Protein AF-A0A7X5N4P8-F1 (afdb_monomer_lite)

Organism: Xanthomonas perforans (NCBI:txid442694)

pLDDT: mean 95.77, std 3.32, range [77.19, 98.44]

InterPro domains:
  IPR011040 Sialidase [PF13088] (1-81)
  IPR036278 Sialidase superfamily [SSF50939] (1-79)

Radius of gyration: 14.16 Å; chains: 1; bounding box: 31×33×42 Å

Foldseek 3Di:
DVPPPPDDDPDDDAPPPDDFAPAEDWDQDPQRKTWHWFWDPPPFTFIWIKIDNPNRPHIDTDDTPDDRVVPRDGRDDDDDDD

Structure (mmCIF, N/CA/C/O backbone):
data_AF-A0A7X5N4P8-F1
#
_entry.id   AF-A0A7X5N4P8-F1
#
loop_
_atom_site.group_PDB
_atom_site.id
_atom_site.type_symbol
_atom_site.label_atom_id
_atom_site.label_alt_id
_atom_site.label_comp_id
_atom_site.label_asym_id
_atom_site.label_entity_id
_atom_site.label_seq_id
_atom_site.pdbx_PDB_ins_code
_atom_site.Cartn_x
_atom_site.Cartn_y
_atom_site.Cartn_z
_atom_site.occupancy
_atom_site.B_iso_or_equiv
_atom_site.auth_seq_id
_atom_site.auth_comp_id
_atom_site.auth_asym_id
_atom_site.auth_atom_id
_atom_site.pdbx_PDB_model_num
ATOM 1 N N . SER A 1 1 ? -6.862 -3.770 17.773 1.00 82.50 1 SER A N 1
ATOM 2 C CA . SER A 1 1 ? -6.906 -3.647 19.239 1.00 82.50 1 SER A CA 1
ATOM 3 C C . SER A 1 1 ? -8.318 -3.245 19.566 1.00 82.50 1 SER A C 1
ATOM 5 O O . SER A 1 1 ? -8.863 -2.407 18.856 1.00 82.50 1 SER A O 1
ATOM 7 N N . ASP A 1 2 ? -8.885 -3.863 20.592 1.00 92.25 2 ASP A N 1
ATOM 8 C CA . ASP A 1 2 ? -10.270 -3.626 21.006 1.00 92.25 2 ASP A CA 1
ATOM 9 C C . ASP A 1 2 ? -10.323 -2.687 22.228 1.00 92.25 2 ASP A C 1
ATOM 11 O O . ASP A 1 2 ? -11.333 -2.608 22.922 1.00 92.25 2 ASP A O 1
ATOM 15 N N . ASP A 1 3 ? -9.206 -2.004 22.516 1.00 95.81 3 ASP A N 1
ATOM 16 C CA . ASP A 1 3 ? -8.966 -1.220 23.730 1.00 95.81 3 ASP A CA 1
ATOM 17 C C . ASP A 1 3 ? -7.966 -0.064 23.523 1.00 95.81 3 ASP A C 1
ATOM 19 O O . ASP A 1 3 ? -7.086 0.184 24.350 1.00 95.81 3 ASP A O 1
ATOM 23 N N . ASP A 1 4 ? -8.081 0.640 22.394 1.00 94.00 4 ASP A N 1
ATOM 24 C CA . ASP A 1 4 ? -7.293 1.843 22.076 1.00 94.00 4 ASP A CA 1
ATOM 25 C C . ASP A 1 4 ? -5.763 1.654 22.155 1.00 94.00 4 ASP A C 1
ATOM 27 O O . ASP A 1 4 ? -4.999 2.577 22.437 1.00 94.00 4 ASP A O 1
ATOM 31 N N . GLY A 1 5 ? -5.293 0.441 21.861 1.00 95.31 5 GLY A N 1
ATOM 32 C CA . GLY A 1 5 ? -3.875 0.094 21.792 1.00 95.31 5 GLY A CA 1
ATOM 33 C C . GLY A 1 5 ? -3.241 -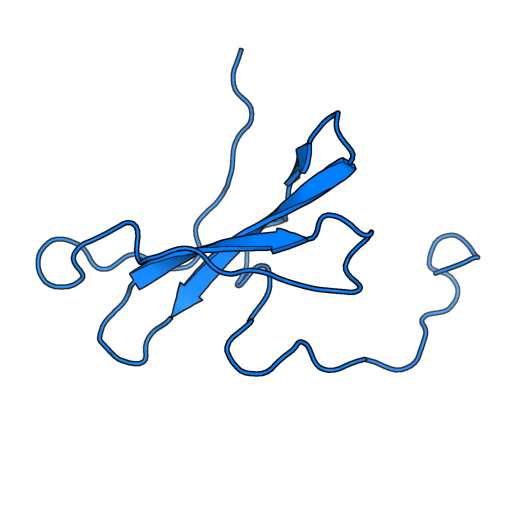0.289 23.129 1.00 95.31 5 GLY A C 1
ATOM 34 O O . GLY A 1 5 ? -2.016 -0.444 23.170 1.00 95.31 5 GLY A O 1
ATOM 35 N N . ALA A 1 6 ? -4.027 -0.467 24.199 1.00 97.38 6 ALA A N 1
ATOM 36 C CA . ALA A 1 6 ? -3.517 -0.973 25.473 1.00 97.38 6 ALA A CA 1
ATOM 37 C C . ALA A 1 6 ? -3.030 -2.426 25.349 1.00 97.38 6 ALA A C 1
ATOM 39 O O . ALA A 1 6 ? -1.972 -2.767 25.886 1.00 97.38 6 ALA A O 1
ATOM 40 N N . HIS A 1 7 ? -3.741 -3.251 24.575 1.00 96.38 7 HIS A N 1
ATOM 41 C CA . HIS A 1 7 ? -3.314 -4.600 24.229 1.00 96.38 7 HIS A CA 1
ATOM 42 C C . HIS A 1 7 ? -3.318 -4.826 22.715 1.00 96.38 7 HIS A C 1
ATOM 44 O O . HIS A 1 7 ? -4.127 -4.295 21.950 1.00 96.38 7 HIS A O 1
ATOM 50 N N . TRP A 1 8 ? -2.393 -5.678 2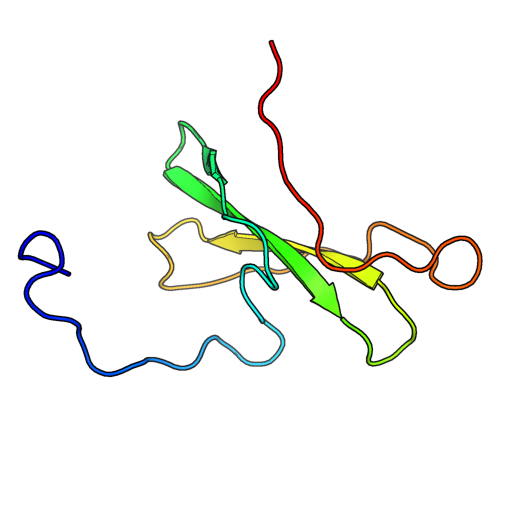2.284 1.00 94.81 8 TRP A N 1
ATOM 51 C CA . TRP A 1 8 ? -2.269 -6.120 20.902 1.00 94.81 8 TRP A CA 1
ATOM 52 C C . TRP A 1 8 ? -2.508 -7.620 20.843 1.00 94.81 8 TRP A C 1
ATOM 54 O O . TRP A 1 8 ? -2.053 -8.369 21.711 1.00 94.81 8 TRP A O 1
ATOM 64 N N . SER A 1 9 ? -3.214 -8.065 19.807 1.00 91.50 9 SER A N 1
ATOM 65 C CA . SER A 1 9 ? -3.290 -9.487 19.501 1.00 91.50 9 SER A CA 1
ATOM 66 C C . SER A 1 9 ? -1.891 -10.027 19.176 1.00 91.50 9 SER A C 1
ATOM 68 O O . SER A 1 9 ? -0.996 -9.260 18.796 1.00 91.50 9 SER A O 1
ATOM 70 N N . PRO A 1 10 ? -1.689 -11.351 19.243 1.00 95.38 10 PRO A N 1
ATOM 71 C CA . PRO A 1 10 ? -0.523 -11.966 18.627 1.00 95.38 10 PRO A CA 1
ATOM 72 C C . PRO A 1 10 ? -0.379 -11.525 17.157 1.00 95.38 10 PRO A C 1
ATOM 74 O O . PRO A 1 10 ? -1.393 -11.315 16.480 1.00 95.38 10 PRO A O 1
ATOM 77 N N . PRO A 1 11 ? 0.856 -11.376 16.646 1.00 93.12 11 PRO A N 1
ATOM 78 C CA . PRO A 1 11 ? 1.074 -10.983 15.262 1.00 93.12 11 PRO A CA 1
ATOM 79 C C . PRO A 1 11 ? 0.549 -12.057 14.305 1.00 93.12 11 PRO A C 1
ATOM 81 O O . PRO A 1 11 ? 0.775 -13.251 14.507 1.00 93.12 11 PRO A O 1
ATOM 84 N N . GLN A 1 12 ? -0.096 -11.619 13.225 1.00 90.94 12 GLN A N 1
ATOM 85 C CA . GLN A 1 12 ? -0.558 -12.481 12.143 1.00 90.94 12 GLN A CA 1
ATOM 86 C C . GLN A 1 12 ? 0.258 -12.206 10.879 1.00 90.94 12 GLN A C 1
ATOM 88 O O . GLN A 1 12 ? 0.512 -11.058 10.515 1.00 90.94 12 GLN A O 1
ATOM 93 N N . ARG A 1 13 ? 0.682 -13.277 10.203 1.00 93.00 13 ARG A N 1
ATOM 94 C CA . ARG A 1 13 ? 1.366 -13.189 8.910 1.00 93.00 13 ARG A CA 1
ATOM 95 C C . ARG A 1 13 ? 0.358 -12.805 7.821 1.00 93.00 13 ARG A C 1
ATOM 97 O O . ARG A 1 13 ? -0.721 -13.387 7.747 1.00 93.00 13 ARG A O 1
ATOM 104 N N . LEU A 1 14 ? 0.735 -11.847 6.975 1.00 94.00 14 LEU A N 1
ATOM 105 C CA . LEU A 1 14 ? -0.013 -11.515 5.760 1.00 94.00 14 LEU A CA 1
ATOM 106 C C . LEU A 1 14 ? 0.028 -12.682 4.758 1.00 94.00 14 LEU A C 1
ATOM 108 O O . LEU A 1 14 ? 0.965 -13.484 4.816 1.00 94.00 14 LEU A O 1
ATOM 112 N N . PRO A 1 15 ? -0.949 -12.781 3.836 1.00 94.44 15 PRO A N 1
ATOM 113 C CA . PRO A 1 15 ? -0.936 -13.808 2.799 1.00 94.44 15 PRO A CA 1
ATOM 114 C C . PRO A 1 15 ? 0.376 -13.820 2.003 1.00 94.44 15 PRO A C 1
ATOM 116 O O . PRO A 1 15 ? 1.019 -12.784 1.820 1.00 94.44 15 PRO A O 1
ATOM 119 N N . ASP A 1 16 ? 0.766 -14.986 1.492 1.00 94.00 16 ASP A N 1
ATOM 120 C CA . ASP A 1 16 ? 1.989 -15.103 0.699 1.00 94.00 16 ASP A CA 1
ATOM 121 C C . ASP A 1 16 ? 1.966 -14.152 -0.510 1.00 94.00 16 ASP A C 1
ATOM 123 O O . ASP A 1 16 ? 1.003 -14.088 -1.273 1.00 94.00 16 ASP A O 1
ATOM 127 N N . GLY A 1 17 ? 3.050 -13.390 -0.682 1.00 92.62 17 GLY A N 1
ATOM 128 C CA . GLY A 1 17 ? 3.186 -12.399 -1.755 1.00 92.62 17 GLY A CA 1
ATOM 129 C C . GLY A 1 17 ? 2.593 -11.014 -1.462 1.00 92.62 17 GLY A C 1
ATOM 130 O O . GLY A 1 17 ? 2.760 -10.120 -2.302 1.00 92.62 17 GLY A O 1
ATOM 131 N N . ILE A 1 18 ? 1.968 -10.832 -0.294 1.00 96.75 18 ILE A N 1
ATOM 132 C CA . ILE A 1 18 ? 1.489 -9.556 0.256 1.00 96.75 18 ILE A CA 1
ATOM 133 C C . ILE A 1 18 ? 2.474 -9.095 1.332 1.00 96.75 18 ILE A C 1
ATOM 135 O O . ILE A 1 18 ? 2.860 -9.867 2.211 1.00 96.75 18 ILE A O 1
ATOM 139 N N . LEU A 1 19 ? 2.899 -7.836 1.258 1.00 95.31 19 LEU A N 1
ATOM 140 C CA . LEU A 1 19 ? 3.852 -7.248 2.206 1.00 95.31 19 LEU A CA 1
ATOM 141 C C . LEU A 1 19 ? 3.214 -6.161 3.079 1.00 95.31 19 LEU A C 1
ATOM 143 O O . LEU A 1 19 ? 3.796 -5.763 4.086 1.00 95.31 19 LEU A O 1
ATOM 147 N N . GLY A 1 20 ? 2.015 -5.704 2.718 1.00 95.62 20 GLY A N 1
ATOM 148 C CA . GLY A 1 20 ? 1.363 -4.560 3.324 1.00 95.62 20 GLY A CA 1
ATOM 149 C C . GLY A 1 20 ? 2.100 -3.256 2.994 1.00 95.62 20 GLY A C 1
ATOM 150 O O . GLY A 1 20 ? 2.834 -3.171 2.003 1.00 95.62 20 GLY A O 1
ATOM 151 N N . PRO A 1 21 ? 1.905 -2.201 3.800 1.00 96.56 21 PRO A N 1
ATOM 152 C CA . PRO A 1 21 ? 2.642 -0.957 3.630 1.00 96.56 21 PRO A CA 1
ATOM 153 C C . PRO A 1 21 ? 4.122 -1.175 3.977 1.00 96.56 21 PRO A C 1
ATOM 155 O O . PRO A 1 21 ? 4.458 -1.402 5.136 1.00 96.56 21 PRO A O 1
ATOM 158 N N . ILE A 1 22 ? 5.022 -1.072 2.992 1.00 95.69 22 ILE A N 1
ATOM 159 C CA . ILE A 1 22 ? 6.459 -1.369 3.195 1.00 95.69 22 ILE A CA 1
ATOM 160 C C . ILE A 1 22 ? 7.120 -0.420 4.197 1.00 95.69 22 ILE A C 1
ATOM 162 O O . ILE A 1 22 ? 7.978 -0.826 4.976 1.00 95.69 22 ILE A O 1
ATOM 166 N N . LYS A 1 23 ? 6.759 0.866 4.150 1.00 96.06 23 LYS A N 1
ATOM 167 C CA . LYS A 1 23 ? 7.298 1.887 5.061 1.00 96.06 23 LYS A CA 1
ATOM 168 C C . LYS A 1 23 ? 6.268 2.947 5.410 1.00 96.06 23 LYS A C 1
ATOM 170 O O . LYS A 1 23 ? 6.109 3.284 6.577 1.00 96.06 23 LYS A O 1
ATOM 175 N N . ASN A 1 24 ? 5.630 3.538 4.403 1.00 97.88 24 ASN A N 1
ATOM 176 C CA . ASN A 1 24 ? 4.746 4.677 4.630 1.00 97.88 24 ASN A CA 1
ATOM 177 C C . ASN A 1 24 ? 3.316 4.213 4.900 1.00 97.88 24 ASN A C 1
ATOM 179 O O . ASN A 1 24 ? 2.895 3.159 4.427 1.00 97.88 24 ASN A O 1
ATOM 183 N N . LYS A 1 25 ? 2.576 5.025 5.663 1.00 96.69 25 LYS A N 1
ATOM 184 C CA . LYS A 1 25 ? 1.239 4.679 6.153 1.00 96.69 25 LYS A CA 1
ATOM 185 C C . LYS A 1 25 ? 0.276 4.289 5.016 1.00 96.69 25 LYS A C 1
ATOM 187 O O . LYS A 1 25 ? 0.307 4.924 3.956 1.00 96.69 25 LYS A O 1
ATOM 192 N N . PRO A 1 26 ? -0.627 3.323 5.251 1.00 97.38 26 PRO A N 1
ATOM 193 C CA . PRO A 1 26 ? -1.748 3.096 4.356 1.00 97.38 26 PRO A CA 1
ATOM 194 C C . PRO A 1 26 ? -2.747 4.265 4.420 1.00 97.38 26 PRO A C 1
ATOM 196 O O . PRO A 1 26 ? -2.686 5.136 5.298 1.00 97.38 26 PRO A O 1
ATOM 199 N N . VAL A 1 27 ? -3.678 4.290 3.471 1.00 97.81 27 VAL A N 1
ATOM 200 C CA . VAL A 1 27 ? -4.807 5.227 3.434 1.00 97.81 27 VAL A CA 1
ATOM 201 C C . VAL A 1 27 ? -6.096 4.424 3.359 1.00 97.81 27 VAL A C 1
ATOM 203 O O . VAL A 1 27 ? -6.253 3.620 2.447 1.00 97.81 27 VAL A O 1
ATOM 206 N N . GLN A 1 28 ? -7.020 4.658 4.289 1.00 97.56 28 GLN A N 1
ATOM 207 C CA . GLN A 1 28 ? -8.377 4.131 4.187 1.00 97.56 28 GLN A CA 1
ATOM 208 C C . GLN A 1 28 ? -9.251 5.125 3.417 1.00 97.56 28 GLN A C 1
ATOM 210 O O . GLN A 1 28 ? -9.291 6.313 3.740 1.00 97.56 28 GLN A O 1
ATOM 215 N N . LEU A 1 29 ? -9.898 4.647 2.358 1.00 96.62 29 LEU A N 1
ATOM 216 C CA . LEU A 1 29 ? -10.808 5.425 1.525 1.00 96.62 29 LEU A CA 1
ATOM 217 C C . LEU A 1 29 ? -12.196 5.537 2.185 1.00 96.62 29 LEU A C 1
ATOM 219 O O . LEU A 1 29 ? -12.539 4.703 3.024 1.00 96.62 29 LEU A O 1
ATOM 223 N N . PRO A 1 30 ? -13.049 6.499 1.772 1.00 96.56 30 PRO A N 1
ATOM 224 C CA . PRO A 1 30 ? -14.397 6.653 2.335 1.00 96.56 30 PRO A CA 1
ATOM 225 C C . PRO A 1 30 ? -15.300 5.419 2.203 1.00 96.56 30 PRO A C 1
ATOM 227 O O . PRO A 1 30 ? -16.243 5.269 2.970 1.00 96.56 30 PRO A O 1
ATOM 230 N N . ASN A 1 31 ? -15.026 4.534 1.239 1.00 96.44 31 ASN A N 1
ATOM 231 C CA . ASN A 1 31 ? -15.751 3.274 1.061 1.00 96.44 31 ASN A CA 1
ATOM 232 C C . ASN A 1 31 ? -15.218 2.124 1.940 1.00 96.44 31 ASN A C 1
ATOM 234 O O . ASN A 1 31 ? -15.621 0.985 1.736 1.00 96.44 31 ASN A O 1
ATOM 238 N N . GLY A 1 32 ? -14.291 2.397 2.863 1.00 97.88 32 GLY A N 1
ATOM 239 C CA . GLY A 1 32 ? -13.698 1.411 3.768 1.00 97.88 32 GLY A CA 1
ATOM 240 C C . GLY A 1 32 ? -12.447 0.713 3.230 1.00 97.88 32 GLY A C 1
ATOM 241 O O . GLY A 1 32 ? -11.674 0.191 4.031 1.00 97.88 32 GLY A O 1
ATOM 242 N N . ARG A 1 33 ? -12.178 0.760 1.915 1.00 98.00 33 ARG A N 1
ATOM 243 C CA . ARG A 1 33 ? -10.987 0.134 1.317 1.00 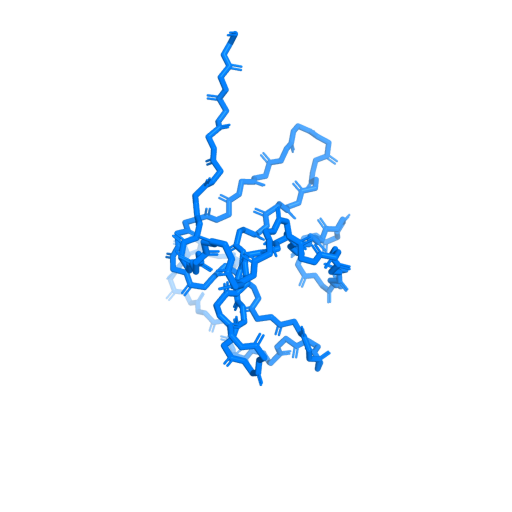98.00 33 ARG A CA 1
ATOM 244 C C . ARG A 1 33 ? -9.705 0.693 1.923 1.00 98.00 33 ARG A C 1
ATOM 246 O O . ARG A 1 33 ? -9.476 1.902 1.886 1.00 98.00 33 ARG A O 1
ATOM 253 N N . ILE A 1 34 ? -8.819 -0.187 2.372 1.00 98.25 34 ILE A N 1
ATOM 254 C CA . ILE A 1 34 ? -7.474 0.161 2.835 1.00 98.25 34 ILE A CA 1
ATOM 255 C C . ILE A 1 34 ? -6.509 0.023 1.659 1.00 98.25 34 ILE A C 1
ATOM 257 O O . ILE A 1 34 ? -6.364 -1.062 1.107 1.00 98.25 34 ILE A O 1
ATOM 261 N N . LEU A 1 35 ? -5.828 1.106 1.285 1.00 98.25 35 LEU A N 1
ATOM 262 C CA . LEU A 1 35 ? -4.745 1.111 0.302 1.00 98.25 35 LEU A CA 1
ATOM 263 C C . LEU A 1 35 ? -3.390 1.118 1.009 1.00 98.25 35 LEU A C 1
ATOM 265 O O . LEU A 1 35 ? -3.053 2.074 1.711 1.00 98.25 35 LEU A O 1
ATOM 269 N N . ALA A 1 36 ? -2.586 0.087 0.775 1.00 98.31 36 ALA A N 1
ATOM 270 C CA . ALA A 1 36 ? -1.217 -0.022 1.247 1.00 98.31 36 ALA A CA 1
ATOM 271 C C . ALA A 1 36 ? -0.223 0.238 0.098 1.00 98.31 36 ALA A C 1
ATOM 273 O O . ALA A 1 36 ? -0.146 -0.559 -0.845 1.00 98.31 36 ALA A O 1
ATOM 274 N N . PRO A 1 37 ? 0.558 1.333 0.149 1.00 98.25 37 PRO A N 1
ATOM 275 C CA . PRO A 1 37 ? 1.667 1.525 -0.775 1.00 98.25 37 PRO A CA 1
ATOM 276 C C . PRO A 1 37 ? 2.789 0.528 -0.480 1.00 98.25 37 PRO A C 1
ATOM 278 O O . PRO A 1 37 ? 3.360 0.519 0.613 1.00 98.25 37 PRO A O 1
ATOM 281 N N . SER A 1 38 ? 3.128 -0.289 -1.474 1.00 98.19 38 SER A N 1
ATOM 282 C CA . SER A 1 38 ? 4.089 -1.376 -1.325 1.00 98.19 38 SER A CA 1
ATOM 283 C C . SER A 1 38 ? 5.131 -1.377 -2.443 1.00 98.19 38 SER A C 1
ATOM 285 O O . SER A 1 38 ? 5.033 -0.656 -3.437 1.00 98.19 38 SER A O 1
ATOM 287 N N . SER A 1 39 ? 6.186 -2.156 -2.253 1.00 97.69 39 SER A N 1
ATOM 288 C CA . SER A 1 39 ? 7.245 -2.365 -3.230 1.00 97.69 39 SER A CA 1
ATOM 289 C C . SER A 1 39 ? 7.912 -3.721 -3.027 1.00 97.69 39 SER A C 1
ATOM 291 O O . SER A 1 39 ? 7.965 -4.234 -1.914 1.00 97.69 39 SER A O 1
ATOM 293 N N . SER A 1 40 ? 8.446 -4.294 -4.101 1.00 96.38 40 SER A N 1
ATOM 294 C CA . SER A 1 40 ? 9.232 -5.534 -4.084 1.00 96.38 40 SER A CA 1
ATOM 295 C C . SER A 1 40 ? 10.613 -5.315 -4.691 1.00 96.38 40 SER A C 1
ATOM 297 O O . SER A 1 40 ? 10.763 -4.471 -5.575 1.00 96.38 40 SER A O 1
ATOM 299 N N . GLU A 1 41 ? 11.586 -6.110 -4.248 1.00 95.44 41 GLU A N 1
ATOM 300 C CA . GLU A 1 41 ? 12.992 -6.016 -4.672 1.00 95.44 41 GLU A CA 1
ATOM 301 C C . GLU A 1 41 ? 13.489 -7.284 -5.400 1.00 95.44 41 GLU A C 1
ATOM 303 O O . GLU A 1 41 ? 14.638 -7.360 -5.822 1.00 95.44 41 GLU A O 1
ATOM 308 N N . ASP A 1 42 ? 12.612 -8.274 -5.597 1.00 93.06 42 ASP A N 1
ATOM 309 C CA . ASP A 1 42 ? 12.905 -9.599 -6.166 1.00 93.06 42 ASP A CA 1
ATOM 310 C C . ASP A 1 42 ? 13.277 -9.585 -7.660 1.00 93.06 42 ASP A C 1
ATOM 312 O O . ASP A 1 42 ? 13.936 -10.500 -8.150 1.00 93.06 42 ASP A O 1
ATOM 316 N N . ARG A 1 43 ? 12.834 -8.568 -8.407 1.00 93.94 43 ARG A N 1
ATOM 317 C CA . ARG A 1 43 ? 13.111 -8.393 -9.847 1.00 93.94 43 ARG A CA 1
ATOM 318 C C . ARG A 1 43 ? 13.353 -6.917 -10.162 1.00 93.94 43 ARG A C 1
ATOM 320 O O . ARG A 1 43 ? 12.669 -6.328 -11.000 1.00 93.94 43 ARG A O 1
ATOM 327 N N . GLY A 1 44 ? 14.282 -6.321 -9.419 1.00 95.88 44 GLY A N 1
ATOM 328 C CA . GLY A 1 44 ? 14.471 -4.873 -9.368 1.00 95.88 44 GLY A CA 1
ATOM 329 C C . GLY A 1 44 ? 13.428 -4.185 -8.484 1.00 95.88 44 GLY A C 1
ATOM 330 O O . GLY A 1 44 ? 12.468 -4.805 -8.023 1.00 95.88 44 GLY A O 1
ATOM 331 N N . TRP A 1 45 ? 13.632 -2.892 -8.242 1.00 97.75 45 TRP A N 1
ATOM 332 C CA . TRP A 1 45 ? 12.802 -2.084 -7.349 1.00 97.75 45 TRP A CA 1
ATOM 333 C C . TRP A 1 45 ? 11.503 -1.646 -8.016 1.00 97.75 45 TRP A C 1
ATOM 335 O O . TRP A 1 45 ? 11.486 -0.744 -8.859 1.00 97.75 45 TRP A O 1
ATOM 345 N N . ARG A 1 46 ? 10.410 -2.304 -7.636 1.00 97.94 46 ARG A N 1
ATOM 346 C CA . ARG A 1 46 ? 9.082 -2.095 -8.218 1.00 97.94 46 ARG A CA 1
ATOM 347 C C . ARG A 1 46 ? 8.093 -1.697 -7.143 1.00 97.94 46 ARG A C 1
ATOM 349 O O . ARG A 1 46 ? 7.873 -2.478 -6.222 1.00 97.94 46 ARG A O 1
ATOM 356 N N . ALA A 1 47 ? 7.476 -0.536 -7.295 1.00 97.94 47 ALA A N 1
ATOM 357 C CA . ALA A 1 47 ? 6.338 -0.090 -6.516 1.00 97.94 47 ALA A CA 1
ATOM 358 C C . ALA A 1 47 ? 5.043 -0.714 -7.053 1.00 97.94 47 ALA A C 1
ATOM 360 O O . ALA A 1 47 ? 4.871 -0.891 -8.259 1.00 97.94 47 ALA A O 1
ATOM 361 N N . HIS A 1 48 ? 4.113 -1.021 -6.158 1.00 97.94 48 HIS A N 1
ATOM 362 C CA . HIS A 1 48 ? 2.764 -1.494 -6.469 1.00 97.94 48 HIS A CA 1
ATOM 363 C C . HIS A 1 48 ? 1.805 -1.085 -5.342 1.00 97.94 48 HIS A C 1
ATOM 365 O O . HIS A 1 48 ? 2.223 -0.573 -4.302 1.00 97.94 48 HIS A O 1
ATOM 37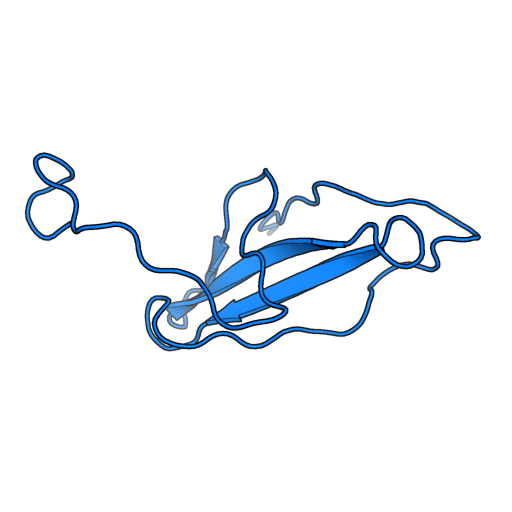1 N N . LEU A 1 49 ? 0.505 -1.291 -5.548 1.00 98.25 49 LEU A N 1
ATOM 372 C CA . LEU A 1 49 ? -0.495 -1.139 -4.491 1.00 98.25 49 LEU A CA 1
ATOM 373 C C . LEU A 1 49 ? -0.995 -2.508 -4.046 1.00 98.25 49 LEU A C 1
ATOM 375 O O . LEU A 1 49 ? -1.210 -3.401 -4.869 1.00 98.25 49 LEU A O 1
ATOM 379 N N . GLU A 1 50 ? -1.205 -2.638 -2.745 1.00 98.44 50 GLU A N 1
ATOM 380 C CA . GLU A 1 50 ? -1.948 -3.732 -2.130 1.00 98.44 50 GLU A CA 1
ATOM 381 C C . GLU A 1 50 ? -3.179 -3.140 -1.445 1.00 98.44 50 GLU A C 1
ATOM 383 O O . GLU A 1 50 ? -3.144 -1.990 -0.998 1.00 98.44 50 GLU A O 1
ATOM 388 N N . TRP A 1 51 ? -4.286 -3.872 -1.395 1.00 98.44 51 TRP A N 1
ATOM 389 C CA . TRP A 1 51 ? -5.498 -3.372 -0.753 1.00 98.44 51 TRP A CA 1
ATOM 390 C C . TRP A 1 51 ? -6.321 -4.464 -0.092 1.00 98.44 51 TRP A C 1
ATOM 392 O O . TRP A 1 51 ? -6.268 -5.625 -0.492 1.00 98.44 51 TRP A O 1
ATOM 402 N N . SER A 1 52 ? -7.098 -4.050 0.902 1.00 98.38 52 SER A N 1
ATOM 403 C CA . SER A 1 52 ? -8.091 -4.865 1.595 1.00 98.38 52 SER A CA 1
ATOM 404 C C . SER A 1 52 ? -9.433 -4.136 1.586 1.00 98.38 52 SER A C 1
ATOM 406 O O . SER A 1 52 ? -9.477 -2.910 1.716 1.00 98.38 52 SER A O 1
ATOM 408 N N . ASP A 1 53 ? -10.508 -4.901 1.414 1.00 98.19 53 ASP A N 1
ATOM 409 C CA . ASP A 1 53 ? -11.899 -4.427 1.427 1.00 98.19 53 ASP A CA 1
ATOM 410 C C . ASP A 1 53 ? -12.661 -4.910 2.682 1.00 98.19 53 ASP A C 1
ATOM 412 O O . ASP A 1 53 ? -13.877 -4.763 2.764 1.00 98.19 53 ASP A O 1
ATOM 416 N N . ASP A 1 54 ? -11.954 -5.505 3.647 1.00 96.56 54 ASP A N 1
ATOM 417 C CA . ASP A 1 54 ? -12.509 -6.191 4.820 1.00 96.56 54 ASP A CA 1
ATOM 418 C C . ASP A 1 54 ? -11.635 -6.011 6.073 1.00 96.56 54 ASP A C 1
ATOM 420 O O . ASP A 1 54 ? -11.282 -6.965 6.768 1.00 96.56 54 ASP A O 1
ATOM 424 N N . ASP A 1 55 ? -11.259 -4.757 6.336 1.00 92.94 55 ASP A N 1
ATOM 425 C CA . ASP A 1 55 ? -10.502 -4.334 7.523 1.00 92.94 55 ASP A CA 1
ATOM 426 C C . ASP A 1 55 ? -9.176 -5.089 7.739 1.00 92.94 55 ASP A C 1
ATOM 428 O O . ASP A 1 55 ? -8.697 -5.271 8.858 1.00 92.94 55 ASP A O 1
ATOM 432 N N . GLY A 1 56 ? -8.529 -5.491 6.643 1.00 93.75 56 GLY A N 1
ATOM 433 C CA . GLY A 1 56 ? -7.216 -6.129 6.647 1.00 93.75 56 GLY A CA 1
ATOM 434 C C . GLY A 1 56 ? -7.241 -7.654 6.757 1.00 93.75 56 GLY A C 1
ATOM 435 O O . GLY A 1 56 ? -6.161 -8.242 6.867 1.00 93.75 56 GLY A O 1
ATOM 436 N N . ALA A 1 57 ? -8.413 -8.298 6.704 1.00 93.00 57 ALA A N 1
ATOM 437 C CA . ALA A 1 57 ? -8.526 -9.756 6.774 1.00 93.00 57 ALA A CA 1
ATOM 438 C C . ALA A 1 57 ? -8.018 -10.445 5.495 1.00 93.00 57 ALA A C 1
ATOM 440 O O . ALA A 1 57 ? -7.264 -11.419 5.574 1.00 93.00 57 ALA A O 1
ATOM 441 N N . HIS A 1 58 ? -8.363 -9.912 4.322 1.00 95.56 58 HIS A N 1
ATOM 442 C CA . HIS A 1 58 ? -7.896 -10.395 3.026 1.00 95.56 58 HIS A CA 1
ATOM 443 C C . HIS A 1 58 ? -7.271 -9.266 2.209 1.00 95.56 58 HIS A C 1
ATOM 445 O O . HIS A 1 58 ? -7.661 -8.103 2.295 1.00 95.56 58 HIS A O 1
ATOM 451 N N . TRP A 1 59 ? -6.286 -9.627 1.386 1.00 97.81 59 TRP A N 1
ATOM 452 C CA . TRP A 1 59 ? -5.490 -8.673 0.621 1.00 97.81 59 TRP A CA 1
ATOM 453 C C . TRP A 1 59 ? -5.405 -9.057 -0.850 1.00 97.81 59 TRP A C 1
ATOM 455 O O . TRP A 1 59 ? -5.285 -10.228 -1.209 1.00 97.81 59 TRP A O 1
ATOM 465 N N . GLN A 1 60 ? -5.425 -8.040 -1.699 1.00 98.06 60 GLN A N 1
ATOM 466 C CA . GLN A 1 60 ? -5.207 -8.123 -3.135 1.00 98.06 60 GLN A CA 1
ATOM 467 C C . GLN A 1 60 ? -3.988 -7.279 -3.504 1.00 98.06 60 GLN A C 1
ATOM 469 O O . GLN A 1 60 ? -3.648 -6.322 -2.808 1.00 98.06 60 GLN A O 1
ATOM 474 N N . ARG A 1 61 ? -3.330 -7.626 -4.611 1.00 97.81 61 ARG A N 1
ATOM 475 C CA . ARG A 1 61 ? -2.125 -6.947 -5.093 1.00 97.81 61 ARG A CA 1
ATOM 476 C C . ARG A 1 61 ? -2.265 -6.569 -6.559 1.00 97.81 61 ARG A C 1
ATOM 478 O O . ARG A 1 61 ? -2.662 -7.385 -7.387 1.00 97.81 61 ARG A O 1
ATOM 485 N N . GLY A 1 62 ? -1.890 -5.334 -6.872 1.00 97.38 62 GLY A N 1
ATOM 486 C CA . GLY A 1 62 ? -1.812 -4.826 -8.235 1.00 97.38 62 GLY A CA 1
ATOM 487 C C . GLY A 1 62 ? -0.501 -5.185 -8.934 1.00 97.38 62 GLY A C 1
ATOM 488 O O . GLY A 1 62 ? 0.467 -5.650 -8.327 1.00 97.38 62 GLY A O 1
ATOM 489 N N . MET A 1 63 ? -0.461 -4.913 -10.235 1.00 97.19 63 MET A N 1
ATOM 490 C CA . MET A 1 63 ? 0.766 -4.996 -11.026 1.00 97.19 63 MET A CA 1
ATOM 491 C C . MET A 1 63 ? 1.779 -3.912 -10.607 1.00 97.19 63 MET A C 1
ATOM 493 O O . MET A 1 63 ? 1.387 -2.901 -10.017 1.00 97.19 63 MET A O 1
ATOM 497 N N . PRO A 1 64 ? 3.076 -4.088 -10.929 1.00 97.12 64 PRO A N 1
ATOM 498 C CA . PRO A 1 64 ? 4.068 -3.026 -10.810 1.00 97.12 64 PRO A CA 1
ATOM 499 C C . PRO A 1 64 ? 3.622 -1.738 -11.510 1.00 97.12 64 PRO A C 1
ATOM 501 O O . PRO A 1 64 ? 3.104 -1.783 -12.625 1.00 97.12 64 PRO A O 1
ATOM 504 N N . LEU A 1 65 ? 3.854 -0.601 -10.860 1.00 97.44 65 LEU A N 1
ATOM 505 C CA . LEU A 1 65 ? 3.516 0.736 -11.356 1.00 97.44 65 LEU A CA 1
ATOM 506 C C . LEU A 1 65 ? 4.673 1.407 -12.105 1.00 97.44 65 LEU A C 1
ATOM 508 O O . LEU A 1 65 ? 4.480 2.443 -12.735 1.00 97.44 65 LEU A O 1
ATOM 512 N N . ASN A 1 66 ? 5.874 0.836 -12.030 1.00 97.81 66 ASN A N 1
ATOM 513 C CA . ASN A 1 66 ? 7.076 1.343 -12.679 1.00 97.81 66 ASN A CA 1
ATOM 514 C C . ASN A 1 66 ? 7.832 0.226 -13.406 1.00 97.81 66 ASN A C 1
ATOM 516 O O . ASN A 1 66 ? 7.785 -0.943 -13.010 1.00 97.81 66 ASN A O 1
ATOM 520 N N . ASP A 1 67 ? 8.577 0.621 -14.437 1.00 97.69 67 ASP A N 1
ATOM 521 C CA . ASP A 1 67 ? 9.633 -0.200 -15.020 1.00 97.69 67 ASP A CA 1
ATOM 522 C C . ASP A 1 67 ? 10.920 -0.019 -14.192 1.00 97.69 67 ASP A C 1
ATOM 524 O O . ASP A 1 67 ? 11.468 1.090 -14.165 1.00 97.69 67 ASP A O 1
ATOM 528 N N . PRO A 1 68 ? 11.424 -1.074 -13.522 1.00 97.25 68 PRO A N 1
ATOM 529 C CA . PRO A 1 68 ? 12.617 -0.975 -12.688 1.00 97.25 68 PRO A CA 1
ATOM 530 C C . PRO A 1 68 ? 13.898 -0.680 -13.483 1.00 97.25 68 PRO A C 1
ATOM 532 O O . PRO A 1 68 ? 14.875 -0.244 -12.879 1.00 97.25 68 PRO A O 1
ATOM 535 N N . ALA A 1 69 ? 13.921 -0.902 -14.804 1.00 97.38 69 ALA A N 1
ATOM 536 C CA . ALA A 1 69 ? 15.062 -0.558 -15.654 1.00 97.38 69 ALA A CA 1
ATOM 537 C C . ALA A 1 69 ? 15.122 0.943 -15.989 1.00 97.38 69 ALA A C 1
ATOM 539 O O . ALA A 1 69 ? 16.200 1.465 -16.265 1.00 97.38 69 ALA A O 1
ATOM 540 N N . VAL A 1 70 ? 13.977 1.636 -15.953 1.00 98.06 70 VAL A N 1
ATOM 541 C CA . VAL A 1 70 ? 13.883 3.087 -16.184 1.00 98.06 70 VAL A CA 1
ATOM 542 C C . VAL A 1 70 ? 14.004 3.848 -14.867 1.00 98.06 70 VAL A C 1
ATOM 544 O O . VAL A 1 70 ? 14.759 4.812 -14.767 1.00 98.06 70 VAL A O 1
ATOM 547 N N . ILE A 1 71 ? 13.261 3.415 -13.847 1.00 97.06 71 ILE A N 1
ATOM 548 C CA . ILE A 1 71 ? 13.283 4.011 -12.514 1.00 97.06 71 ILE A CA 1
ATOM 549 C C . ILE A 1 71 ? 13.046 2.933 -11.460 1.00 97.06 71 ILE A C 1
ATOM 551 O O . ILE A 1 71 ? 11.986 2.315 -11.410 1.00 97.06 71 ILE A O 1
ATOM 555 N N . GLY A 1 72 ? 14.024 2.727 -10.580 1.00 97.56 72 GLY A N 1
ATOM 556 C CA . GLY A 1 72 ? 13.833 1.921 -9.380 1.00 97.56 72 GLY A CA 1
ATOM 557 C C . GLY A 1 72 ? 13.043 2.707 -8.336 1.00 97.56 72 GLY A C 1
ATOM 558 O O . GLY A 1 72 ? 13.482 3.776 -7.915 1.00 97.56 72 GLY A O 1
ATOM 559 N N . ALA A 1 73 ? 11.894 2.184 -7.908 1.00 97.19 73 ALA A N 1
ATOM 560 C CA . ALA A 1 73 ? 11.036 2.828 -6.917 1.00 97.19 73 ALA A CA 1
ATOM 561 C C . ALA A 1 73 ? 10.752 1.887 -5.742 1.00 97.19 73 ALA A C 1
ATOM 563 O O . ALA A 1 73 ? 10.282 0.764 -5.931 1.00 97.19 73 ALA A O 1
ATOM 564 N N . ILE A 1 74 ? 11.012 2.373 -4.527 1.00 96.88 74 ILE A N 1
ATOM 565 C CA . ILE A 1 74 ? 10.705 1.687 -3.269 1.00 96.88 74 ILE A CA 1
ATOM 566 C C . ILE A 1 74 ? 10.077 2.657 -2.276 1.00 96.88 74 ILE A C 1
ATOM 568 O O . ILE A 1 74 ? 10.216 3.872 -2.412 1.00 96.88 74 ILE A O 1
ATOM 572 N N . GLN A 1 75 ? 9.425 2.104 -1.253 1.00 96.69 75 GLN A N 1
ATOM 573 C CA . GLN A 1 75 ? 8.833 2.875 -0.157 1.00 96.69 75 GLN A CA 1
ATOM 574 C C . GLN A 1 75 ? 7.881 3.992 -0.644 1.00 96.69 75 GLN A C 1
ATOM 576 O O . GLN A 1 75 ? 8.086 5.161 -0.300 1.00 96.69 75 GLN A O 1
ATOM 581 N N . PRO A 1 76 ? 6.846 3.668 -1.448 1.00 97.12 76 PRO A N 1
ATOM 582 C CA . PRO A 1 76 ? 5.922 4.676 -1.962 1.00 97.12 76 PRO A CA 1
ATOM 583 C C . PRO A 1 76 ? 5.040 5.275 -0.857 1.00 97.12 76 PRO A C 1
ATOM 585 O O . PRO A 1 76 ? 4.866 4.685 0.208 1.00 97.12 76 PRO A O 1
ATOM 588 N N . SER A 1 77 ? 4.468 6.451 -1.119 1.00 97.12 77 SER A N 1
ATOM 589 C CA . SER A 1 77 ? 3.465 7.112 -0.271 1.00 97.12 77 SER A CA 1
ATOM 590 C C . SER A 1 77 ? 2.215 7.408 -1.091 1.00 97.12 77 SER A C 1
ATOM 592 O O . SER A 1 77 ? 2.323 7.819 -2.244 1.00 97.12 77 SER A O 1
ATOM 594 N N . VAL A 1 78 ? 1.036 7.254 -0.484 1.00 96.31 78 VAL A N 1
ATOM 595 C CA . VAL A 1 78 ? -0.240 7.702 -1.062 1.00 96.31 78 VAL A CA 1
ATOM 596 C C . VAL A 1 78 ? -0.649 9.011 -0.397 1.00 96.31 78 VAL A C 1
ATOM 598 O O . VAL A 1 78 ? -0.662 9.116 0.832 1.00 96.31 78 VAL A O 1
ATOM 601 N N . LEU A 1 79 ? -0.992 10.004 -1.213 1.00 94.44 79 LEU A N 1
ATOM 602 C CA . LEU A 1 79 ? -1.507 11.298 -0.778 1.00 94.44 79 LEU A CA 1
ATOM 603 C C . LEU A 1 79 ? -2.937 11.460 -1.294 1.00 94.44 79 LEU A C 1
ATOM 605 O O . LEU A 1 79 ? -3.230 11.099 -2.432 1.00 94.44 79 LEU A O 1
ATOM 609 N N . LEU A 1 80 ? -3.812 12.013 -0.457 1.00 92.38 80 LEU A N 1
ATOM 610 C CA . LEU A 1 80 ? -5.120 12.495 -0.887 1.00 92.38 80 LEU A CA 1
ATOM 611 C C . LEU A 1 80 ? -4.971 13.973 -1.243 1.00 92.38 80 LEU A C 1
ATOM 613 O O . LEU A 1 80 ? -4.429 14.744 -0.451 1.00 92.38 80 LEU A O 1
ATOM 617 N N . H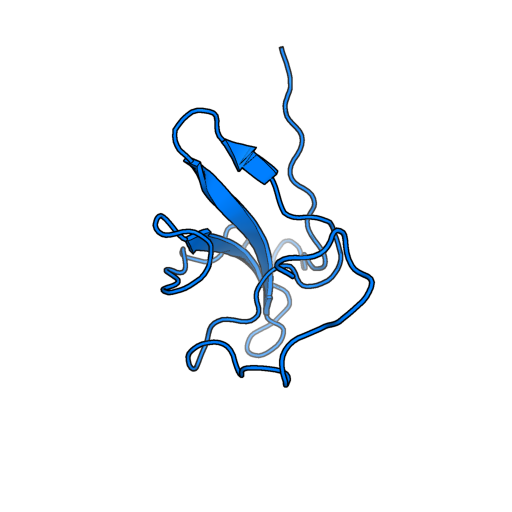IS A 1 81 ? -5.420 14.345 -2.436 1.00 87.00 81 HIS A N 1
ATOM 618 C CA . HIS A 1 81 ? -5.356 15.707 -2.955 1.00 87.00 81 HIS A CA 1
ATOM 619 C C . HIS A 1 81 ? -6.756 16.157 -3.38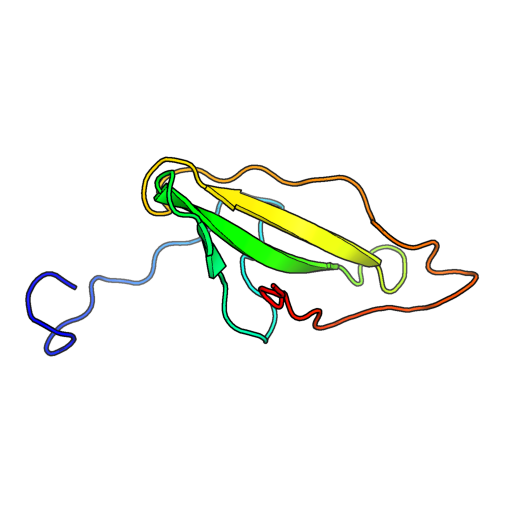3 1.00 87.00 81 HIS A C 1
ATOM 621 O O . HIS A 1 81 ? -7.555 15.320 -3.806 1.00 87.00 81 HIS A O 1
ATOM 627 N N . ALA A 1 82 ? -7.039 17.454 -3.234 1.00 77.19 82 ALA A N 1
ATOM 628 C CA . ALA A 1 82 ? -8.322 18.084 -3.554 1.00 77.19 82 ALA A CA 1
ATOM 629 C C . ALA A 1 82 ? -8.393 18.582 -5.004 1.00 77.19 82 ALA A C 1
ATOM 631 O O . ALA A 1 82 ? -7.320 18.890 -5.575 1.00 77.19 82 ALA A O 1
#

Sequence (82 aa):
SDDDGAHWSPPQRLPDGILGPIKNKPVQLPNGRILAPSSSEDRGWRAHLEWSDDDGAHWQRGMPLNDPAVIGAIQPSVLLHA

Secondary structure (DSSP, 8-state):
--STTSS-PPP-PPPTT----SSSPPEE-TTSPEEEEEEE-BTB-EEEEEEESSTTSS-EEPPPSS-TTT----S-------